Protein AF-A0A1H8GVS0-F1 (afdb_monomer)

Sequence (59 aa):
MNTYDVIVNSEVVESIEQGGRSTMAMCYILMDRVYEWTHKAKSYVEVYNRRTGGLYRYV

Radius of gyration: 10.8 Å; Cα contacts (8 Å, |Δi|>4): 95; chains: 1; bounding box: 25×19×25 Å

Mean predicted aligned error: 3.2 Å

Foldseek 3Di:
DKKKFKADPNDGPDIDDCPPPDPVVVVVVVVVVQVVCCVVVVGKIWIAIPVPRDIDIGD

Secondary structure (DSSP, 8-state):
--EEEEEETTEEEEEEE-TT--HHHHHHHHHHHHHHHHHHHSS-EEEEETTTTEEEEE-

Solvent-accessible surface area (backbone atoms only — not comparable to full-atom values): 3460 Å² total; per-residue (Å²): 135,51,37,36,34,37,28,46,89,93,38,79,79,46,76,48,66,45,87,88,56,53,72,68,60,49,52,54,55,50,52,52,50,44,53,54,46,29,68,73,69,73,46,55,30,34,41,35,32,72,76,77,72,47,76,47,81,46,123

Organism: NCBI:txid1333845

Structure (mmCIF, N/CA/C/O backbone):
data_AF-A0A1H8GVS0-F1
#
_entry.id   AF-A0A1H8GVS0-F1
#
loop_
_atom_site.group_PDB
_atom_site.id
_atom_site.type_symbol
_atom_site.label_atom_id
_atom_site.label_alt_id
_atom_site.label_comp_id
_atom_site.label_asym_id
_atom_site.label_entity_id
_atom_site.label_seq_id
_atom_site.pdbx_PDB_ins_code
_atom_site.Cartn_x
_atom_site.Cartn_y
_atom_site.Cartn_z
_atom_site.occupancy
_atom_site.B_iso_or_equiv
_atom_site.auth_seq_id
_atom_site.auth_comp_id
_atom_site.auth_asym_id
_atom_site.auth_atom_id
_atom_site.pdbx_PDB_model_num
ATOM 1 N N . MET A 1 1 ? 10.880 8.765 -10.047 1.00 70.88 1 MET A N 1
ATOM 2 C CA . MET A 1 1 ? 10.810 7.410 -9.456 1.00 70.88 1 MET A CA 1
ATOM 3 C C . MET A 1 1 ? 9.405 7.226 -8.901 1.00 70.88 1 MET A C 1
ATOM 5 O O . MET A 1 1 ? 8.861 8.206 -8.414 1.00 70.88 1 MET A O 1
ATOM 9 N N . ASN A 1 2 ? 8.765 6.069 -9.079 1.00 89.25 2 ASN A N 1
ATOM 10 C CA . ASN A 1 2 ? 7.396 5.865 -8.592 1.00 89.25 2 ASN A CA 1
ATOM 11 C C . ASN A 1 2 ? 7.435 5.351 -7.149 1.00 89.25 2 ASN A C 1
ATOM 13 O O . ASN A 1 2 ? 8.202 4.431 -6.866 1.00 89.25 2 ASN A O 1
ATOM 17 N N . THR A 1 3 ? 6.613 5.925 -6.280 1.00 94.69 3 THR A N 1
ATOM 18 C CA . THR A 1 3 ? 6.519 5.560 -4.864 1.00 94.69 3 THR A CA 1
ATOM 19 C C . THR A 1 3 ? 5.053 5.373 -4.520 1.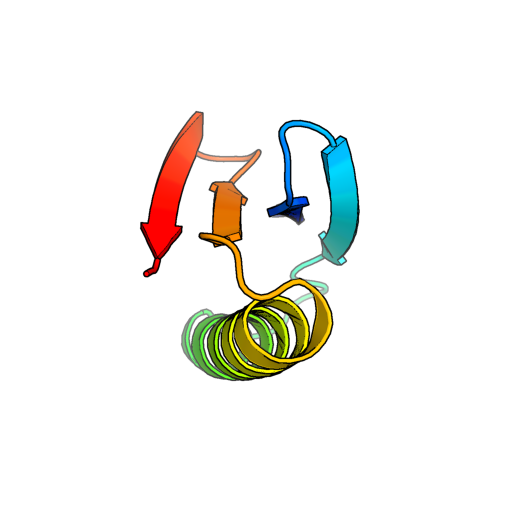00 94.69 3 THR A C 1
ATOM 21 O O . THR A 1 3 ? 4.205 6.157 -4.958 1.00 94.69 3 THR A O 1
ATOM 24 N N . TYR A 1 4 ? 4.778 4.320 -3.764 1.00 95.12 4 TYR A N 1
ATOM 25 C CA . TYR A 1 4 ? 3.449 3.963 -3.302 1.00 95.12 4 TYR A CA 1
ATOM 26 C C . TYR A 1 4 ? 3.404 4.109 -1.788 1.00 95.12 4 TYR A C 1
ATOM 28 O O . TYR A 1 4 ? 4.238 3.522 -1.105 1.00 95.12 4 TYR A O 1
ATOM 36 N N . ASP A 1 5 ? 2.454 4.876 -1.276 1.00 96.50 5 ASP A N 1
ATOM 37 C CA . ASP A 1 5 ? 2.220 5.001 0.158 1.00 96.50 5 ASP A CA 1
ATOM 38 C C . ASP A 1 5 ? 1.081 4.073 0.563 1.00 96.50 5 ASP A C 1
ATOM 40 O O . ASP A 1 5 ? 0.008 4.112 -0.038 1.00 96.50 5 ASP A O 1
ATOM 44 N N . VAL A 1 6 ? 1.320 3.248 1.576 1.00 95.31 6 VAL A N 1
ATOM 45 C CA . VAL A 1 6 ? 0.295 2.454 2.247 1.00 95.31 6 VAL A CA 1
ATOM 46 C C . VAL A 1 6 ? -0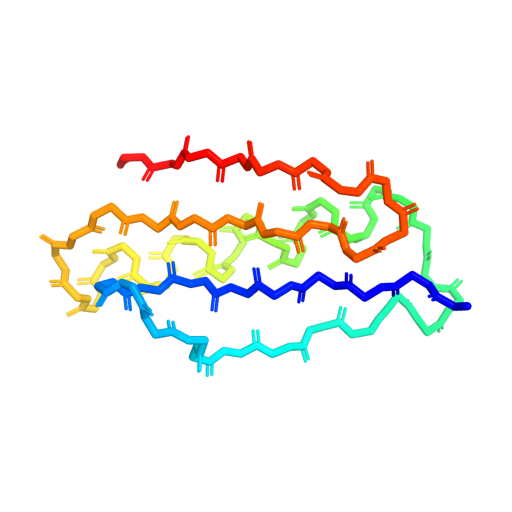.252 3.298 3.391 1.00 95.31 6 VAL A C 1
ATOM 48 O O . VAL A 1 6 ? 0.500 3.758 4.252 1.00 95.31 6 VAL A O 1
ATOM 51 N N . ILE A 1 7 ? -1.558 3.524 3.374 1.00 94.88 7 ILE A N 1
ATOM 52 C CA . ILE A 1 7 ? -2.280 4.394 4.294 1.00 94.88 7 ILE A CA 1
ATOM 53 C C . ILE A 1 7 ? -3.268 3.539 5.084 1.00 94.88 7 ILE A C 1
ATOM 55 O O . ILE A 1 7 ? -4.065 2.796 4.509 1.00 94.88 7 ILE A O 1
ATOM 59 N N . VAL A 1 8 ? -3.228 3.656 6.406 1.00 92.94 8 VAL A N 1
ATOM 60 C CA . VAL A 1 8 ? -4.128 2.965 7.334 1.00 92.94 8 VAL A CA 1
ATOM 61 C C . VAL A 1 8 ? -4.639 3.995 8.327 1.00 92.94 8 VAL A C 1
ATOM 63 O O . VAL A 1 8 ? -3.851 4.745 8.892 1.00 92.94 8 VAL A O 1
ATOM 66 N N . ASN A 1 9 ? -5.956 4.058 8.535 1.00 90.44 9 ASN A N 1
ATOM 67 C CA . ASN A 1 9 ? -6.583 5.037 9.436 1.00 90.44 9 ASN A CA 1
ATOM 68 C C . ASN A 1 9 ? -6.152 6.495 9.153 1.00 90.44 9 ASN A C 1
ATOM 70 O O . ASN A 1 9 ? -5.944 7.276 10.076 1.00 90.44 9 ASN A O 1
ATOM 74 N N . SER A 1 10 ? -6.030 6.854 7.869 1.00 89.75 10 SER A N 1
ATOM 75 C CA . SER A 1 10 ? -5.589 8.178 7.393 1.00 89.75 10 SER A CA 1
ATOM 76 C C . SER A 1 10 ? -4.124 8.539 7.684 1.00 89.75 10 SER A C 1
ATOM 78 O O . SER A 1 10 ? -3.729 9.683 7.463 1.00 89.75 10 SER A O 1
ATOM 80 N N . GLU A 1 11 ? -3.301 7.583 8.118 1.00 93.12 11 GLU A N 1
ATOM 81 C CA . GLU A 1 11 ? -1.865 7.769 8.340 1.00 93.12 11 GLU A CA 1
ATOM 82 C C . GLU A 1 11 ? -1.043 6.912 7.375 1.00 93.12 11 GLU A C 1
ATOM 84 O O . GLU A 1 11 ? -1.385 5.763 7.095 1.00 93.12 11 GLU A O 1
ATOM 89 N N . VAL A 1 12 ? 0.059 7.463 6.860 1.00 94.81 12 VAL A N 1
ATOM 90 C CA . VAL A 1 12 ? 1.011 6.700 6.042 1.00 94.81 12 VAL A CA 1
ATOM 91 C C . VAL A 1 12 ? 1.815 5.789 6.965 1.00 94.81 12 VAL A C 1
ATOM 93 O O . VAL A 1 12 ? 2.624 6.270 7.756 1.00 94.81 12 VAL A O 1
ATOM 96 N N . VAL A 1 13 ? 1.609 4.480 6.846 1.00 95.25 13 VAL A N 1
ATOM 97 C CA . VAL A 1 13 ? 2.310 3.472 7.658 1.00 95.25 13 VAL A CA 1
ATOM 98 C C . VAL A 1 13 ? 3.555 2.923 6.966 1.00 95.25 13 VAL A C 1
ATOM 100 O O . VAL A 1 13 ? 4.477 2.457 7.630 1.00 95.25 13 VAL A O 1
ATOM 103 N N . GLU A 1 14 ? 3.603 2.986 5.633 1.00 95.38 14 GLU A N 1
ATOM 104 C CA . GLU A 1 14 ? 4.726 2.488 4.838 1.00 95.38 14 GLU A CA 1
ATOM 105 C C . GLU A 1 14 ? 4.805 3.219 3.490 1.00 95.38 14 GLU A C 1
ATOM 107 O O . GLU A 1 14 ? 3.783 3.529 2.879 1.00 95.38 14 GLU A O 1
ATOM 112 N N . SER A 1 15 ? 6.022 3.461 2.998 1.00 96.12 15 SER A N 1
ATOM 113 C CA . SER A 1 15 ? 6.272 4.012 1.661 1.00 96.12 15 SER A CA 1
ATOM 114 C C . SER A 1 15 ? 7.187 3.070 0.885 1.00 96.12 15 SER A C 1
ATOM 116 O O . SER A 1 15 ? 8.310 2.791 1.303 1.00 96.12 15 SER A O 1
ATOM 118 N N . ILE A 1 16 ? 6.722 2.599 -0.270 1.00 95.19 16 ILE A N 1
ATOM 119 C CA . ILE A 1 16 ? 7.403 1.593 -1.083 1.00 95.19 16 ILE A CA 1
ATOM 120 C C . ILE A 1 16 ? 7.845 2.225 -2.396 1.00 95.19 16 ILE A C 1
ATOM 122 O O . ILE A 1 16 ? 7.039 2.556 -3.271 1.00 95.19 16 ILE A O 1
ATOM 126 N N . GLU A 1 17 ? 9.154 2.376 -2.557 1.00 94.81 17 GLU A N 1
ATOM 127 C CA . GLU A 1 17 ? 9.739 2.846 -3.806 1.00 94.81 17 GLU A CA 1
ATOM 128 C C . GLU A 1 17 ? 9.799 1.721 -4.840 1.00 94.81 17 GLU A C 1
ATOM 130 O O . GLU A 1 17 ? 10.202 0.598 -4.536 1.00 94.81 17 GLU A O 1
ATOM 135 N N . GLN A 1 18 ? 9.464 2.020 -6.099 1.00 93.00 18 GLN A N 1
ATOM 136 C CA . GLN A 1 18 ? 9.526 1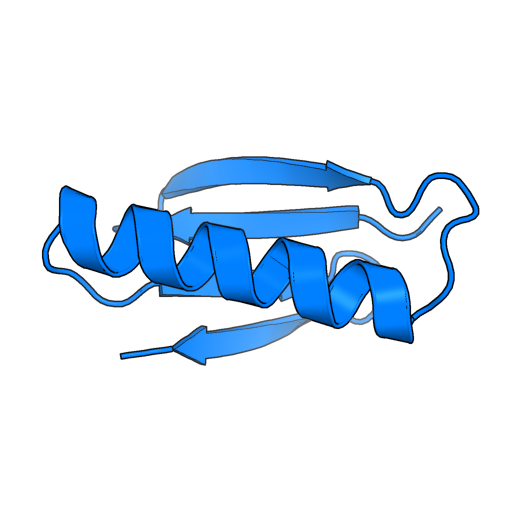.036 -7.180 1.00 93.00 18 GLN A CA 1
ATOM 137 C C . GLN A 1 18 ? 10.955 0.523 -7.405 1.00 93.00 18 GLN A C 1
ATOM 139 O O . GLN A 1 18 ? 11.125 -0.652 -7.709 1.00 93.00 18 GLN A O 1
ATOM 144 N N . GLY A 1 19 ? 11.983 1.365 -7.237 1.00 90.12 19 GLY A N 1
ATOM 145 C CA . GLY A 1 19 ? 13.391 0.935 -7.233 1.00 90.12 19 GLY A CA 1
ATOM 146 C C . GLY A 1 19 ? 13.826 0.116 -8.459 1.00 90.12 19 GLY A C 1
ATOM 147 O O . GLY A 1 19 ? 14.587 -0.832 -8.319 1.00 90.12 19 GLY A O 1
ATOM 148 N N . GLY A 1 20 ? 13.288 0.411 -9.648 1.00 89.38 20 GLY A N 1
ATOM 149 C CA . GLY A 1 20 ? 13.578 -0.342 -10.880 1.00 89.38 20 GLY A CA 1
ATOM 150 C C . GLY A 1 20 ? 12.832 -1.676 -11.033 1.00 89.38 20 GLY A C 1
ATOM 151 O O . GLY A 1 20 ? 12.988 -2.345 -12.052 1.00 89.38 20 GLY A O 1
ATOM 152 N N . ARG A 1 21 ? 11.986 -2.063 -10.069 1.00 91.62 21 ARG A N 1
ATOM 153 C CA . ARG A 1 21 ? 11.142 -3.265 -10.147 1.00 91.62 21 ARG A CA 1
ATOM 154 C C . ARG A 1 21 ? 10.068 -3.114 -11.225 1.00 91.62 21 ARG A C 1
ATOM 156 O O . ARG A 1 21 ? 9.591 -2.011 -11.498 1.00 91.62 21 ARG A O 1
ATOM 163 N N . SER A 1 22 ? 9.646 -4.230 -11.816 1.00 92.62 22 SER A N 1
ATOM 164 C CA . SER A 1 22 ? 8.537 -4.238 -12.774 1.00 92.62 22 SER A CA 1
ATOM 165 C C . SER A 1 22 ? 7.207 -3.898 -12.094 1.00 92.62 22 SER A C 1
ATOM 167 O O . SER A 1 22 ? 7.041 -4.080 -10.887 1.00 92.62 22 SER A O 1
ATOM 169 N N . THR A 1 23 ? 6.226 -3.445 -12.876 1.00 89.31 23 THR A N 1
ATOM 170 C CA . THR A 1 23 ? 4.870 -3.177 -12.371 1.00 89.31 23 THR A CA 1
ATOM 171 C C . THR A 1 23 ? 4.253 -4.417 -11.722 1.00 89.31 23 THR A C 1
ATOM 173 O O . THR A 1 23 ? 3.640 -4.307 -10.669 1.00 89.31 23 THR A O 1
ATOM 176 N N . MET A 1 24 ? 4.483 -5.603 -12.294 1.00 94.31 24 MET A N 1
ATOM 177 C CA . MET A 1 24 ? 3.978 -6.864 -11.744 1.00 94.31 24 MET A CA 1
ATOM 178 C C . MET A 1 24 ? 4.585 -7.173 -10.369 1.00 94.31 24 MET A C 1
ATOM 180 O O . MET A 1 24 ? 3.865 -7.534 -9.443 1.00 94.31 24 MET A O 1
ATOM 184 N N . ALA A 1 25 ? 5.900 -6.983 -10.206 1.00 94.12 25 ALA A N 1
ATOM 185 C CA . ALA A 1 25 ? 6.553 -7.154 -8.909 1.00 94.12 25 ALA A CA 1
ATOM 186 C C . ALA A 1 25 ? 5.994 -6.173 -7.866 1.00 94.12 25 ALA A C 1
ATOM 188 O O . ALA A 1 25 ? 5.772 -6.555 -6.720 1.00 94.12 25 ALA A O 1
A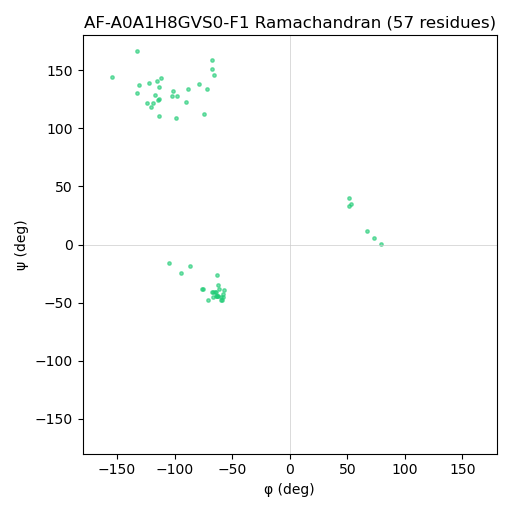TOM 189 N N . MET A 1 26 ? 5.700 -4.933 -8.276 1.00 94.06 26 MET A N 1
ATOM 190 C CA . MET A 1 26 ? 5.045 -3.960 -7.401 1.00 94.06 26 MET A CA 1
ATOM 191 C C . MET A 1 26 ? 3.639 -4.393 -6.994 1.00 94.06 26 MET A C 1
ATOM 193 O O . MET A 1 26 ? 3.29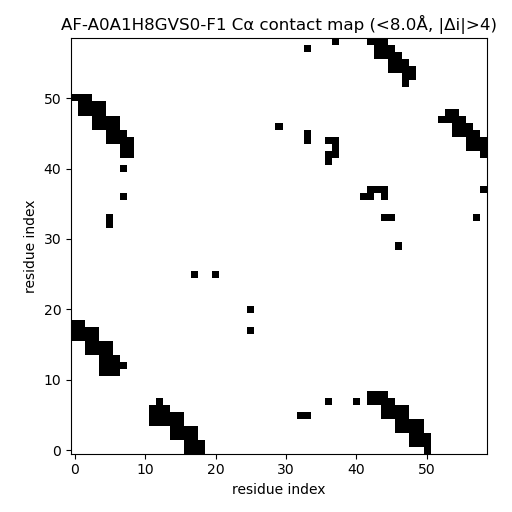7 -4.249 -5.827 1.00 94.06 26 MET A O 1
ATOM 197 N N . CYS A 1 27 ? 2.843 -4.961 -7.902 1.00 92.00 27 CYS A N 1
ATOM 198 C CA . CYS A 1 27 ? 1.517 -5.479 -7.563 1.00 92.00 27 CYS A CA 1
ATOM 199 C C . CYS A 1 27 ? 1.587 -6.551 -6.467 1.00 92.00 27 CYS A C 1
ATOM 201 O O . CYS A 1 27 ? 0.824 -6.472 -5.510 1.00 92.00 27 CYS A O 1
ATOM 203 N N . TYR A 1 28 ? 2.523 -7.502 -6.555 1.00 95.62 28 TYR A N 1
ATOM 204 C CA . TYR A 1 28 ? 2.676 -8.530 -5.519 1.00 95.62 28 TYR A CA 1
ATOM 205 C C . TYR A 1 28 ? 3.077 -7.950 -4.160 1.00 95.62 28 TYR A C 1
ATOM 207 O O . TYR A 1 28 ? 2.480 -8.311 -3.152 1.00 95.62 28 TYR A O 1
ATOM 215 N N . ILE A 1 29 ? 4.037 -7.020 -4.134 1.00 95.06 29 ILE A N 1
ATOM 216 C CA . ILE A 1 29 ? 4.471 -6.360 -2.892 1.00 95.06 29 ILE A CA 1
ATOM 217 C C . ILE A 1 29 ? 3.315 -5.576 -2.259 1.00 95.06 29 ILE A C 1
ATOM 219 O O . ILE A 1 29 ? 3.099 -5.653 -1.054 1.00 95.06 29 ILE A O 1
ATOM 223 N N . LEU A 1 30 ? 2.557 -4.829 -3.064 1.00 94.44 30 LEU A N 1
ATOM 224 C CA . LEU A 1 30 ? 1.438 -4.032 -2.563 1.00 94.44 30 LEU A CA 1
ATOM 225 C C . LEU A 1 30 ? 0.311 -4.914 -2.024 1.00 94.44 30 LEU A C 1
ATOM 227 O O . LEU A 1 30 ? -0.238 -4.599 -0.975 1.00 94.44 30 LEU A O 1
ATOM 231 N N . MET A 1 31 ? -0.004 -6.025 -2.694 1.00 93.50 31 MET A N 1
ATOM 232 C CA . MET A 1 31 ? -1.013 -6.974 -2.211 1.00 93.50 31 MET A CA 1
ATOM 233 C C . MET A 1 31 ? -0.594 -7.643 -0.897 1.00 93.50 31 MET A C 1
ATOM 235 O O . MET A 1 31 ? -1.424 -7.764 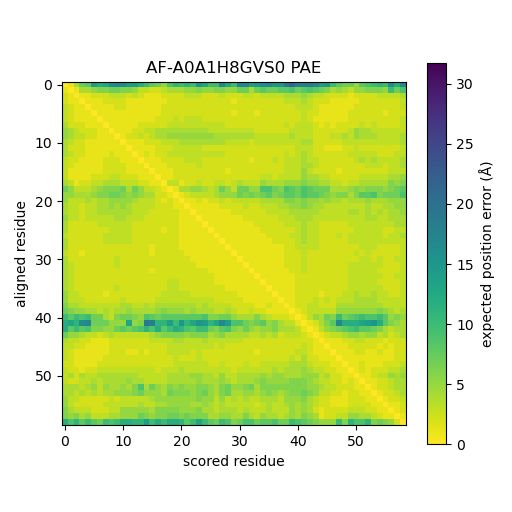-0.001 1.00 93.50 31 MET A O 1
ATOM 239 N N . ASP A 1 32 ? 0.682 -8.021 -0.757 1.00 95.19 32 ASP A N 1
ATOM 240 C CA . ASP A 1 32 ? 1.236 -8.553 0.497 1.00 95.19 32 ASP A CA 1
ATOM 241 C C . ASP A 1 32 ? 1.077 -7.548 1.649 1.00 95.19 32 ASP A C 1
ATOM 243 O O . ASP A 1 32 ? 0.534 -7.880 2.702 1.00 95.19 32 ASP A O 1
ATOM 247 N N . ARG A 1 33 ? 1.443 -6.279 1.420 1.00 94.56 33 ARG A N 1
ATOM 248 C CA . ARG A 1 33 ? 1.316 -5.222 2.436 1.00 94.56 33 ARG A CA 1
ATOM 249 C C . ARG A 1 33 ? -0.119 -4.872 2.776 1.00 94.56 33 ARG A C 1
ATOM 251 O O . ARG A 1 33 ? -0.435 -4.695 3.949 1.00 94.5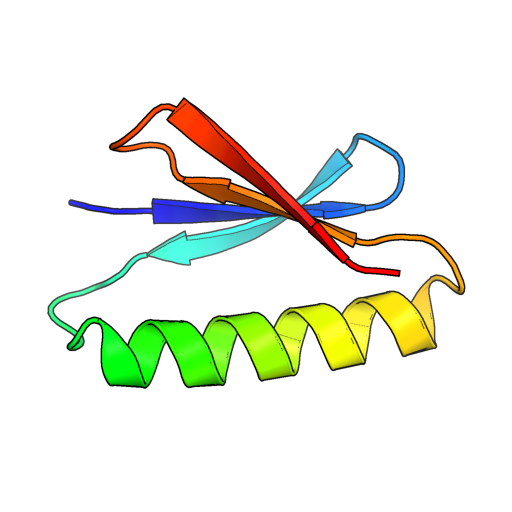6 33 ARG A O 1
ATOM 258 N N . VAL A 1 34 ? -1.001 -4.805 1.783 1.00 93.62 34 VAL A N 1
ATOM 259 C CA . VAL A 1 34 ? -2.435 -4.613 2.022 1.00 93.62 34 VAL A CA 1
ATOM 260 C C . VAL A 1 34 ? -2.981 -5.753 2.881 1.00 93.62 34 VAL A C 1
ATOM 262 O O . VAL A 1 34 ? -3.673 -5.488 3.861 1.00 93.62 34 VAL A O 1
ATOM 265 N N . TYR A 1 35 ? -2.636 -7.007 2.582 1.00 92.69 35 TYR A N 1
ATOM 266 C CA . TYR A 1 35 ? -3.073 -8.158 3.375 1.00 92.69 35 TYR A CA 1
ATOM 267 C C . TYR A 1 35 ? -2.534 -8.118 4.815 1.00 92.69 35 TYR A C 1
ATOM 269 O O . TYR A 1 35 ? -3.272 -8.333 5.777 1.00 92.69 35 TYR A O 1
ATOM 277 N N . GLU A 1 36 ? -1.256 -7.786 4.986 1.00 93.06 36 GLU A N 1
ATOM 278 C CA . GLU A 1 36 ? -0.634 -7.653 6.303 1.00 93.06 36 GLU A CA 1
ATOM 279 C C . GLU A 1 36 ? -1.329 -6.580 7.159 1.00 93.06 36 GLU A C 1
ATOM 281 O O . GLU A 1 36 ? -1.667 -6.823 8.322 1.00 93.06 36 GLU A O 1
ATOM 286 N N . TRP A 1 37 ? -1.578 -5.400 6.587 1.00 92.19 37 TRP A N 1
ATOM 287 C CA . TRP A 1 37 ? -2.168 -4.274 7.309 1.00 92.19 37 TRP A CA 1
ATOM 288 C C . TRP A 1 37 ? -3.669 -4.423 7.548 1.00 92.19 37 TRP A C 1
ATOM 290 O O . TRP A 1 37 ? -4.121 -4.114 8.651 1.00 92.19 37 TRP A O 1
ATOM 300 N N . THR A 1 38 ? -4.427 -4.964 6.591 1.00 89.88 38 THR A N 1
ATOM 301 C CA . THR A 1 38 ? -5.848 -5.304 6.804 1.00 89.88 38 THR A CA 1
ATOM 302 C C . THR A 1 38 ? -5.992 -6.291 7.963 1.00 89.88 38 THR A C 1
ATOM 304 O O . THR A 1 38 ? -6.824 -6.091 8.851 1.00 89.88 38 THR A O 1
ATOM 307 N N . HIS A 1 39 ? -5.124 -7.307 8.035 1.00 89.56 39 HIS A N 1
ATOM 308 C CA . HIS A 1 39 ? -5.136 -8.278 9.127 1.00 89.56 39 HIS A CA 1
ATOM 309 C C . HIS A 1 39 ? -4.750 -7.665 10.484 1.00 89.56 39 HIS A C 1
ATOM 311 O O . HIS A 1 39 ? -5.414 -7.926 11.490 1.00 89.56 39 HIS A O 1
ATOM 317 N N . LYS A 1 40 ? -3.693 -6.838 10.531 1.00 89.06 40 LYS A N 1
ATOM 318 C CA . LYS A 1 40 ? -3.200 -6.218 11.776 1.00 89.06 40 LYS A CA 1
ATOM 319 C C . LYS A 1 40 ? -4.133 -5.139 12.323 1.00 89.06 40 LYS A C 1
ATOM 321 O O . LYS A 1 40 ? -4.412 -5.128 13.519 1.00 89.06 40 LYS A O 1
ATOM 326 N N . ALA A 1 41 ? -4.583 -4.220 11.470 1.00 83.62 41 ALA A N 1
ATOM 327 C CA . ALA A 1 41 ? -5.357 -3.052 11.885 1.00 83.62 41 ALA A CA 1
ATOM 328 C C . ALA A 1 41 ? -6.863 -3.333 11.982 1.00 83.62 41 ALA A C 1
ATOM 330 O O . ALA A 1 41 ? -7.578 -2.574 12.636 1.00 83.62 41 ALA A O 1
ATOM 331 N N . LYS A 1 42 ? -7.348 -4.417 11.351 1.00 77.75 42 LYS A N 1
ATOM 332 C CA . LYS A 1 42 ? -8.782 -4.714 11.181 1.00 77.75 42 LYS A CA 1
ATOM 333 C C . LYS A 1 42 ? -9.559 -3.532 10.583 1.00 77.75 42 LYS A C 1
ATOM 335 O O . LYS A 1 42 ? -10.721 -3.311 10.920 1.00 77.75 42 LYS A O 1
ATOM 340 N N . SER A 1 43 ? -8.903 -2.764 9.719 1.00 82.31 43 SER A N 1
ATOM 341 C CA . SER A 1 43 ? -9.469 -1.616 9.018 1.00 82.31 43 SER A CA 1
ATOM 342 C C . SER A 1 43 ? -9.120 -1.671 7.533 1.00 82.31 43 SER A C 1
ATOM 344 O O . SER A 1 43 ? -8.285 -2.470 7.104 1.00 82.31 43 SER A O 1
ATOM 346 N N . TYR A 1 44 ? -9.800 -0.837 6.747 1.00 85.62 44 TYR A N 1
ATOM 347 C CA . TYR A 1 44 ? -9.514 -0.702 5.326 1.00 85.62 44 TYR A CA 1
ATOM 348 C C . TYR A 1 44 ? -8.116 -0.103 5.121 1.00 85.62 44 TYR A C 1
ATOM 350 O O . TYR A 1 44 ? -7.668 0.753 5.888 1.00 85.62 44 TYR A O 1
ATOM 358 N N . VAL A 1 45 ? -7.448 -0.540 4.058 1.00 93.00 45 VAL A N 1
ATOM 359 C CA . VAL A 1 45 ? -6.114 -0.068 3.676 1.00 93.00 45 VAL A CA 1
ATOM 360 C C . VAL A 1 45 ? -6.221 0.679 2.358 1.00 93.00 45 VAL A C 1
ATOM 362 O O . VAL A 1 45 ? -6.876 0.235 1.415 1.00 93.00 45 VAL A O 1
ATOM 365 N N . GLU A 1 46 ? -5.566 1.825 2.276 1.00 95.06 46 GLU A N 1
ATOM 366 C CA . GLU A 1 46 ? -5.494 2.633 1.069 1.00 95.06 46 GLU A CA 1
ATOM 367 C C . GLU A 1 46 ? -4.067 2.623 0.524 1.00 95.06 46 GLU A C 1
ATOM 369 O O . GLU A 1 46 ? -3.094 2.606 1.270 1.00 95.06 46 GLU A O 1
ATOM 374 N N . VAL A 1 47 ? -3.931 2.618 -0.798 1.00 94.94 47 VAL A N 1
ATOM 375 C CA . VAL A 1 47 ? -2.641 2.720 -1.478 1.00 94.94 47 VAL A CA 1
ATOM 376 C C . VAL A 1 47 ? -2.667 3.951 -2.365 1.00 94.94 47 VAL A C 1
ATOM 378 O O . VAL A 1 47 ? -3.462 4.031 -3.303 1.00 94.94 47 VAL A O 1
ATOM 381 N N . TYR A 1 48 ? -1.782 4.900 -2.089 1.00 95.69 48 TYR A N 1
ATOM 382 C CA . TYR A 1 48 ? -1.615 6.117 -2.872 1.00 95.69 48 TYR A CA 1
ATOM 383 C C . TYR A 1 48 ? -0.392 6.013 -3.782 1.00 95.69 48 TYR A C 1
ATOM 385 O O . TYR A 1 48 ? 0.710 5.715 -3.334 1.00 95.69 48 TYR A O 1
ATOM 393 N N . ASN A 1 49 ? -0.559 6.277 -5.075 1.00 94.00 49 ASN A N 1
ATOM 394 C CA . ASN A 1 49 ? 0.536 6.322 -6.038 1.00 94.00 49 ASN A CA 1
ATOM 395 C C . ASN A 1 49 ? 0.959 7.778 -6.279 1.00 94.00 49 ASN A C 1
ATOM 397 O O . ASN A 1 49 ? 0.267 8.523 -6.977 1.00 94.00 49 ASN A O 1
ATOM 401 N N . ARG A 1 50 ? 2.144 8.164 -5.786 1.00 92.50 50 ARG A N 1
ATOM 402 C CA . ARG A 1 50 ? 2.637 9.552 -5.872 1.00 92.50 50 ARG A CA 1
ATOM 403 C C . ARG A 1 50 ? 2.856 10.053 -7.297 1.00 92.50 50 ARG A C 1
ATOM 405 O O . ARG A 1 50 ? 2.819 11.255 -7.533 1.00 92.50 50 ARG A O 1
ATOM 412 N N . ARG A 1 51 ? 3.123 9.157 -8.252 1.00 90.56 51 ARG A N 1
ATOM 413 C CA . ARG A 1 51 ? 3.375 9.538 -9.649 1.00 90.56 51 ARG A CA 1
ATOM 414 C C . ARG A 1 51 ? 2.088 9.911 -10.379 1.00 90.56 51 ARG A C 1
ATOM 416 O O . ARG A 1 51 ? 2.113 10.786 -11.235 1.00 90.56 51 ARG A O 1
ATOM 423 N N . THR A 1 52 ? 1.008 9.189 -10.105 1.00 90.75 52 THR A N 1
ATOM 424 C CA . THR A 1 52 ? -0.264 9.316 -10.839 1.00 90.75 52 THR A CA 1
ATOM 425 C C . THR A 1 52 ? -1.334 10.067 -10.057 1.00 90.75 52 THR A C 1
ATOM 427 O O . THR A 1 52 ? -2.326 10.473 -10.650 1.00 90.75 52 THR A O 1
ATOM 430 N N . GLY A 1 53 ? -1.159 10.238 -8.744 1.00 91.19 53 GLY A N 1
ATOM 431 C CA . GLY A 1 53 ? -2.190 10.766 -7.852 1.00 91.19 53 GLY A CA 1
ATOM 432 C C . GLY A 1 53 ? -3.327 9.776 -7.575 1.00 91.19 53 GLY A C 1
ATOM 433 O O . GLY A 1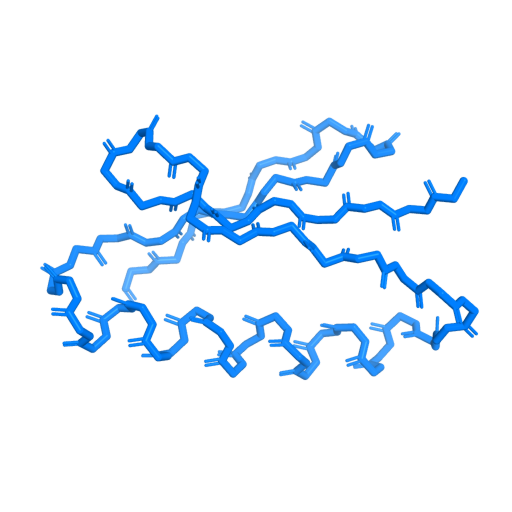 53 ? -4.310 10.142 -6.940 1.00 91.19 53 GLY A O 1
ATOM 434 N N . GLY A 1 54 ? -3.224 8.532 -8.057 1.00 92.12 54 GLY A N 1
ATOM 435 C CA . GLY A 1 54 ? -4.255 7.515 -7.868 1.00 92.12 54 GLY A CA 1
ATOM 436 C C . GLY A 1 54 ? -4.311 7.017 -6.426 1.00 92.12 54 GLY A C 1
ATOM 437 O O . GLY A 1 54 ? -3.274 6.683 -5.852 1.00 92.12 54 GLY A O 1
ATOM 438 N N . LEU A 1 55 ? -5.522 6.929 -5.876 1.00 92.31 55 LEU A N 1
ATOM 439 C CA . LEU A 1 55 ? -5.812 6.353 -4.566 1.00 92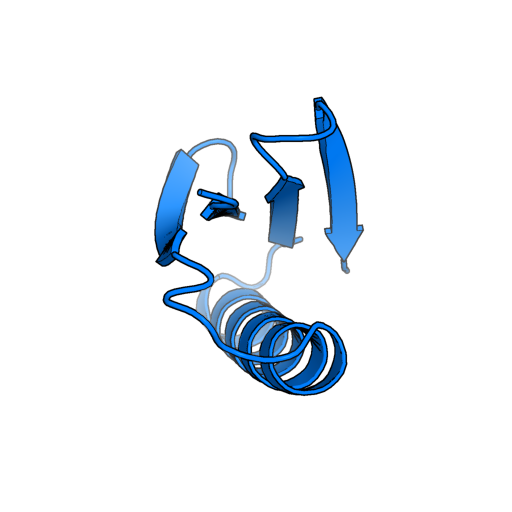.31 55 LEU A CA 1
ATOM 440 C C . LEU A 1 55 ? -6.668 5.098 -4.750 1.00 92.31 55 LEU A C 1
ATOM 442 O O . LEU A 1 55 ? -7.732 5.154 -5.365 1.00 92.31 55 LEU A O 1
ATOM 446 N N . TYR A 1 56 ? -6.203 3.976 -4.215 1.00 91.25 56 TYR A N 1
ATOM 447 C CA . TYR A 1 56 ? -6.861 2.677 -4.335 1.00 91.25 56 TYR A CA 1
ATOM 448 C C . TYR A 1 56 ? -7.225 2.172 -2.941 1.00 91.25 56 TYR A C 1
ATOM 450 O O . TYR A 1 56 ? -6.342 2.033 -2.099 1.00 91.25 56 TYR A O 1
ATOM 458 N N . ARG A 1 57 ? -8.510 1.907 -2.693 1.00 89.50 57 ARG A N 1
ATOM 459 C CA . ARG A 1 57 ? -9.015 1.436 -1.397 1.00 89.50 57 ARG A CA 1
ATOM 460 C C . ARG A 1 57 ? -9.265 -0.071 -1.432 1.00 89.50 57 ARG A C 1
ATOM 462 O O . ARG A 1 57 ? -9.939 -0.557 -2.338 1.00 89.50 57 ARG A O 1
ATOM 469 N N . TYR A 1 58 ? -8.769 -0.770 -0.418 1.00 85.81 58 TYR A N 1
ATOM 470 C CA . TYR A 1 58 ? -8.909 -2.210 -0.216 1.00 85.81 58 TYR A CA 1
ATOM 471 C C . TYR A 1 58 ? -9.584 -2.476 1.137 1.00 85.81 58 TYR A C 1
ATOM 473 O O . TYR A 1 58 ? -9.304 -1.776 2.114 1.00 85.81 58 TYR A O 1
ATOM 481 N N . VAL A 1 59 ? -10.505 -3.444 1.165 1.00 77.19 59 VAL A N 1
ATOM 482 C CA . VAL A 1 59 ? -11.348 -3.796 2.325 1.00 77.19 59 VAL A CA 1
ATOM 483 C C . VAL A 1 59 ? -10.916 -5.135 2.895 1.00 77.19 59 VAL A C 1
ATOM 485 O O . VAL A 1 59 ? -10.682 -6.048 2.072 1.00 77.19 59 VAL A O 1
#

Nearest PDB structures (foldseek):
  1qys-assembly1_A  TM=5.983E-01  e=7.161E+00  unclassified
  8h0i-assembly1_J  TM=4.489E-01  e=7.607E+00  Homo sapiens

pLDDT: mean 91.5, std 4.85, range [70.88, 96.5]